Protein AF-A0A3D2TYI6-F1 (afdb_monomer)

Nearest PDB structures (foldseek):
  4ar0-assembly1_A  TM=7.801E-01  e=1.815E-03  Neisseria meningitidis
  7aef-assembly1_q  TM=7.545E-01  e=3.628E-03  Algoriphagus machipongonensis
  4m0n-assembly1_A  TM=7.155E-01  e=1.361E-02  Parabacteroides distasonis ATCC 8503
  4m0h-assembly2_B  TM=7.144E-01  e=1.751E-02  Parabacteroides distasonis ATCC 8503
  7ahi-assembly1_5G  TM=7.242E-01  e=2.399E-02  Salmonella enterica subsp. enterica serovar Typhimurium str. LT2

Foldseek 3Di:
DDDDDDDPPPDPDVFQQALVLLVVLQQAWDQWDWDPDFDFLLVLVVVLCVSSVAAEDEDPVCVVPCLRRGTDTDTDGRHGSNRSNVVSCVVSQWDWDRHRNHIYIGHNPPDDDDPDDD

pLDDT: mean 74.34, std 15.01, range [31.2, 88.69]

Solvent-accessible surface area (backbone atoms only — not comparable to full-atom values): 7029 Å² total; per-residue (Å²): 142,85,80,85,84,81,74,92,67,77,73,81,62,91,60,67,45,43,34,67,52,44,55,51,30,22,58,42,79,33,73,64,49,68,51,98,54,74,38,38,39,55,55,52,52,52,49,36,20,61,74,35,71,39,48,72,43,72,36,75,92,51,69,89,40,67,61,47,66,36,63,47,70,50,82,41,69,70,35,21,33,42,51,51,50,48,57,59,25,59,77,58,52,35,42,76,44,76,39,72,45,32,30,40,36,44,74,50,72,90,81,78,76,91,81,74,92,129

Secondary structure (DSSP, 8-state):
--PPP-------------HHHHHHHHT-EEEEEE-SS-EEHHHHHHHHHHHHT-EEEEPGGGTT-HHHH-EE--EEEEEEHHHHHHHHHHTTTEEEEE-SSEEEEEE--S-S------

Sequence (118 aa):
IEEPGPSSRPEPRPQLRSAREIGDALKLPIKRYVHPKPVQLRQVLREVGQIGGVDLEIDKSLVGDSRLEQTVQLDLKKTTAGGILDAALESTGLTHHVHDGHILIVQTNNGAASRGPR

Structure (mmCIF, N/CA/C/O backbone):
data_AF-A0A3D2TYI6-F1
#
_entry.id   AF-A0A3D2TYI6-F1
#
loop_
_atom_site.group_PDB
_atom_site.id
_atom_site.type_symbol
_atom_site.label_atom_id
_atom_site.label_alt_id
_atom_site.label_comp_id
_atom_site.label_asym_id
_atom_site.label_entity_id
_atom_site.label_seq_id
_atom_site.pdbx_PDB_ins_code
_atom_site.Cartn_x
_atom_site.Cartn_y
_atom_site.Cartn_z
_atom_site.occupancy
_atom_site.B_iso_or_equiv
_atom_site.auth_seq_id
_atom_site.auth_comp_id
_atom_site.auth_asym_id
_atom_site.auth_atom_id
_atom_site.pdbx_PDB_model_num
ATOM 1 N N . ILE A 1 1 ? 52.160 -23.872 -4.488 1.00 53.47 1 ILE A N 1
ATOM 2 C CA . ILE A 1 1 ? 51.431 -22.590 -4.596 1.00 53.47 1 ILE A CA 1
ATOM 3 C C . ILE A 1 1 ? 50.135 -22.956 -5.279 1.00 53.47 1 ILE A C 1
ATOM 5 O O . ILE A 1 1 ? 50.232 -23.336 -6.428 1.00 53.47 1 ILE A O 1
ATOM 9 N N . GLU A 1 2 ? 49.007 -22.986 -4.575 1.00 43.69 2 GLU A N 1
ATOM 10 C CA . GLU A 1 2 ? 47.665 -22.973 -5.179 1.00 43.69 2 GLU A CA 1
ATOM 11 C C . GLU A 1 2 ? 46.653 -22.828 -4.037 1.00 43.69 2 GLU A C 1
ATOM 13 O O . GLU A 1 2 ? 46.413 -23.749 -3.259 1.00 43.69 2 GLU A O 1
ATOM 18 N N . GLU A 1 3 ? 46.163 -21.601 -3.873 1.00 53.66 3 GLU A N 1
ATOM 19 C CA . GLU A 1 3 ? 45.112 -21.243 -2.928 1.00 53.66 3 GLU A CA 1
ATOM 20 C C . GLU A 1 3 ? 43.739 -21.531 -3.564 1.00 53.66 3 GLU A C 1
ATOM 22 O O . GLU A 1 3 ? 43.543 -21.235 -4.746 1.00 53.66 3 GLU A O 1
ATOM 27 N N . PRO A 1 4 ? 42.773 -22.099 -2.820 1.00 55.72 4 PRO A N 1
ATOM 28 C CA . PRO A 1 4 ? 41.431 -22.349 -3.328 1.00 55.72 4 PRO A CA 1
ATOM 29 C C . PRO A 1 4 ? 40.651 -21.030 -3.400 1.00 55.72 4 PRO A C 1
ATOM 31 O O . PRO A 1 4 ? 40.512 -20.319 -2.405 1.00 55.72 4 PRO A O 1
ATOM 34 N N . GLY A 1 5 ? 40.133 -20.693 -4.582 1.00 56.47 5 GLY A N 1
ATOM 35 C CA . GLY A 1 5 ? 39.314 -19.496 -4.771 1.00 56.47 5 GLY A CA 1
ATOM 36 C C . GLY A 1 5 ? 38.054 -19.507 -3.901 1.00 56.47 5 GLY A C 1
ATOM 37 O O . GLY A 1 5 ? 37.483 -20.568 -3.636 1.00 56.47 5 GLY A O 1
ATOM 38 N N . PRO A 1 6 ? 37.570 -18.322 -3.496 1.00 55.41 6 PRO A N 1
ATOM 39 C CA . PRO A 1 6 ? 36.125 -18.190 -3.434 1.00 55.41 6 PRO A CA 1
ATOM 40 C C . PRO A 1 6 ? 35.608 -16.820 -3.888 1.00 55.41 6 PRO A C 1
ATOM 42 O O . PRO A 1 6 ? 36.226 -15.775 -3.718 1.00 55.41 6 PRO A O 1
ATOM 45 N N . SER A 1 7 ? 34.354 -16.863 -4.329 1.00 41.31 7 SER A N 1
ATOM 46 C CA . SER A 1 7 ? 33.403 -15.754 -4.293 1.00 41.31 7 SER A CA 1
ATOM 47 C C . SER A 1 7 ? 33.530 -14.711 -5.400 1.00 41.31 7 SER A C 1
ATOM 49 O O . SER A 1 7 ? 33.818 -13.541 -5.161 1.00 41.31 7 SER A O 1
ATOM 51 N N . SER A 1 8 ? 33.055 -15.085 -6.589 1.00 46.66 8 SER A N 1
ATOM 52 C CA . SER A 1 8 ? 32.130 -14.202 -7.303 1.00 46.66 8 SER A CA 1
ATOM 53 C C . SER A 1 8 ? 30.944 -13.905 -6.377 1.00 46.66 8 SER A C 1
ATOM 55 O O . SER A 1 8 ? 29.928 -14.590 -6.412 1.00 46.66 8 SER A O 1
ATOM 57 N N . ARG A 1 9 ? 31.081 -12.931 -5.478 1.00 48.78 9 ARG A N 1
ATOM 58 C CA . ARG A 1 9 ? 29.930 -12.291 -4.848 1.00 48.78 9 ARG A CA 1
ATOM 59 C C . ARG A 1 9 ? 29.472 -11.271 -5.880 1.00 48.78 9 ARG A C 1
ATOM 61 O O . ARG A 1 9 ? 30.174 -10.275 -6.035 1.00 48.78 9 ARG A O 1
ATOM 68 N N . PRO A 1 10 ? 28.406 -11.527 -6.660 1.00 50.12 10 PRO A N 1
ATOM 69 C CA . PRO A 1 10 ? 27.922 -10.498 -7.557 1.00 50.12 10 PRO A CA 1
ATOM 70 C C . PRO A 1 10 ? 27.588 -9.296 -6.677 1.00 50.12 10 PRO A C 1
ATOM 72 O O . PRO A 1 10 ? 26.800 -9.409 -5.735 1.00 50.12 10 PRO A O 1
ATOM 75 N N . GLU A 1 11 ? 28.257 -8.170 -6.927 1.00 46.41 11 GLU A N 1
ATOM 76 C CA . GLU A 1 11 ? 27.792 -6.879 -6.441 1.00 46.41 11 GLU A CA 1
ATOM 77 C C . GLU A 1 11 ? 26.295 -6.822 -6.748 1.00 46.41 11 GLU A C 1
ATOM 79 O O . GLU A 1 11 ? 25.912 -7.094 -7.895 1.00 46.41 11 GLU A O 1
ATOM 84 N N . PRO A 1 12 ? 25.428 -6.543 -5.759 1.00 48.56 12 PRO A N 1
ATOM 85 C CA . PRO A 1 12 ? 24.045 -6.273 -6.062 1.00 48.56 12 PRO A CA 1
ATOM 86 C C . PRO A 1 12 ? 24.064 -4.985 -6.877 1.00 48.56 12 PRO A C 1
ATOM 88 O O . PRO A 1 12 ? 24.054 -3.879 -6.340 1.00 48.56 12 PRO A O 1
ATOM 91 N N . ARG A 1 13 ? 24.088 -5.130 -8.208 1.00 45.53 13 ARG A N 1
ATOM 92 C CA . ARG A 1 13 ? 23.524 -4.115 -9.090 1.00 45.53 13 ARG A CA 1
ATOM 93 C C . ARG A 1 13 ? 22.169 -3.771 -8.457 1.00 45.53 13 ARG A C 1
ATOM 95 O O . ARG A 1 13 ? 21.538 -4.678 -7.904 1.00 45.53 13 ARG A O 1
ATOM 102 N N . PRO A 1 14 ? 21.694 -2.523 -8.491 1.00 47.38 14 PRO A N 1
ATOM 103 C CA . PRO A 1 14 ? 20.281 -2.263 -8.267 1.00 47.38 14 PRO A CA 1
ATOM 104 C C . PRO A 1 14 ? 19.533 -2.972 -9.405 1.00 47.38 14 PRO A C 1
ATOM 106 O O . PRO A 1 14 ? 19.231 -2.390 -10.442 1.00 47.38 14 PRO A O 1
ATOM 109 N N . GLN 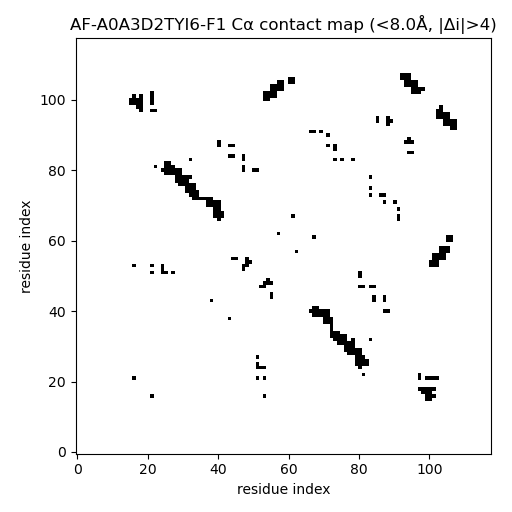A 1 15 ? 19.381 -4.289 -9.275 1.00 52.84 15 GLN A N 1
ATOM 110 C CA . GLN A 1 15 ? 18.637 -5.129 -10.183 1.00 52.84 15 GLN A CA 1
ATOM 111 C C . GLN A 1 15 ? 17.231 -4.585 -10.031 1.00 52.84 15 GLN A C 1
ATOM 113 O O . GLN A 1 15 ? 16.751 -4.474 -8.897 1.00 52.84 15 GLN A O 1
ATOM 118 N N . LEU A 1 16 ? 16.606 -4.174 -11.137 1.00 54.72 16 LEU A N 1
ATOM 119 C CA . LEU A 1 16 ? 15.164 -3.981 -11.124 1.00 54.72 16 LEU A CA 1
ATOM 120 C C . LEU A 1 16 ? 14.598 -5.210 -10.420 1.00 54.72 16 LEU A C 1
ATOM 122 O O . LEU A 1 16 ? 14.891 -6.339 -10.822 1.00 54.72 16 LEU A O 1
ATOM 126 N N . ARG A 1 17 ? 13.932 -4.992 -9.281 1.00 63.75 17 ARG A N 1
ATOM 127 C CA . ARG A 1 17 ? 13.455 -6.111 -8.480 1.00 63.75 17 ARG A CA 1
ATOM 128 C C . ARG A 1 17 ? 12.531 -6.909 -9.371 1.00 63.75 17 ARG A C 1
ATOM 130 O O . ARG A 1 17 ? 11.558 -6.354 -9.887 1.00 63.75 17 ARG A O 1
ATOM 137 N N . SER A 1 18 ? 12.831 -8.189 -9.555 1.00 73.12 18 SER A N 1
ATOM 138 C CA . SER A 1 18 ? 11.972 -8.993 -10.401 1.00 73.12 18 SER A CA 1
ATOM 139 C C . SER A 1 18 ? 10.568 -9.052 -9.814 1.00 73.12 18 SER A C 1
ATOM 141 O O . SER A 1 18 ? 10.407 -8.949 -8.595 1.00 73.12 18 SER A O 1
ATOM 143 N N . ALA A 1 19 ? 9.551 -9.294 -10.641 1.00 75.50 19 ALA A N 1
ATOM 144 C CA . ALA A 1 19 ? 8.165 -9.422 -10.165 1.00 75.50 19 ALA A CA 1
ATOM 145 C C . ALA A 1 19 ? 8.042 -10.390 -8.963 1.00 75.50 19 ALA A C 1
ATOM 147 O O . ALA A 1 19 ? 7.267 -10.184 -8.030 1.00 75.50 19 ALA A O 1
ATOM 148 N N . ARG A 1 20 ? 8.883 -11.433 -8.943 1.00 74.12 20 ARG A N 1
ATOM 149 C CA . ARG A 1 20 ? 8.983 -12.390 -7.837 1.00 74.12 20 ARG A CA 1
ATOM 150 C C . ARG A 1 20 ? 9.540 -11.780 -6.547 1.00 74.12 20 ARG A C 1
ATOM 152 O O . ARG A 1 20 ? 9.011 -12.072 -5.482 1.00 74.12 20 ARG A O 1
ATOM 159 N N . GLU A 1 21 ? 10.569 -10.941 -6.639 1.00 78.44 21 GLU A N 1
ATOM 160 C CA . GLU A 1 21 ? 11.154 -10.234 -5.491 1.00 78.44 21 GLU A CA 1
ATOM 161 C C . GLU A 1 21 ? 10.209 -9.163 -4.946 1.00 78.44 21 GLU A C 1
ATOM 163 O O . GLU A 1 21 ? 10.105 -8.989 -3.736 1.00 78.44 21 GLU A O 1
ATOM 168 N N . ILE A 1 22 ? 9.474 -8.483 -5.829 1.00 80.56 22 ILE A N 1
ATOM 169 C CA . ILE A 1 22 ? 8.407 -7.550 -5.448 1.00 80.56 22 ILE A CA 1
ATOM 170 C C . ILE A 1 22 ? 7.299 -8.305 -4.708 1.00 80.56 22 ILE A C 1
ATOM 172 O O . ILE A 1 22 ? 6.883 -7.891 -3.628 1.00 80.56 22 ILE A O 1
ATOM 176 N N . GLY A 1 23 ? 6.874 -9.457 -5.232 1.00 79.12 23 GLY A N 1
ATOM 177 C CA . GLY A 1 23 ? 5.921 -10.331 -4.551 1.00 79.12 23 GLY A CA 1
ATOM 178 C C . GLY A 1 23 ? 6.411 -10.803 -3.178 1.00 79.12 23 GLY A C 1
ATOM 179 O O . GLY A 1 23 ? 5.614 -10.901 -2.246 1.00 79.12 23 GLY A O 1
ATOM 180 N N . ASP A 1 24 ? 7.711 -11.056 -3.018 1.00 81.94 24 ASP A N 1
ATOM 181 C CA . ASP A 1 24 ? 8.291 -11.432 -1.725 1.00 81.94 24 ASP A CA 1
ATOM 182 C C . ASP A 1 24 ? 8.396 -10.242 -0.757 1.00 81.94 24 ASP A C 1
ATOM 184 O O . ASP A 1 24 ? 8.076 -10.371 0.425 1.00 81.94 24 ASP A O 1
ATOM 188 N N . ALA A 1 25 ? 8.704 -9.046 -1.258 1.00 79.44 25 ALA A N 1
ATOM 189 C CA . ALA A 1 25 ? 8.643 -7.810 -0.480 1.00 79.44 25 ALA A CA 1
ATOM 190 C C . ALA A 1 25 ? 7.220 -7.504 0.021 1.00 79.44 25 ALA A C 1
ATOM 192 O O . ALA A 1 25 ? 7.029 -7.042 1.147 1.00 79.44 25 ALA A O 1
ATOM 193 N N . LEU A 1 26 ? 6.196 -7.829 -0.768 1.00 80.56 26 L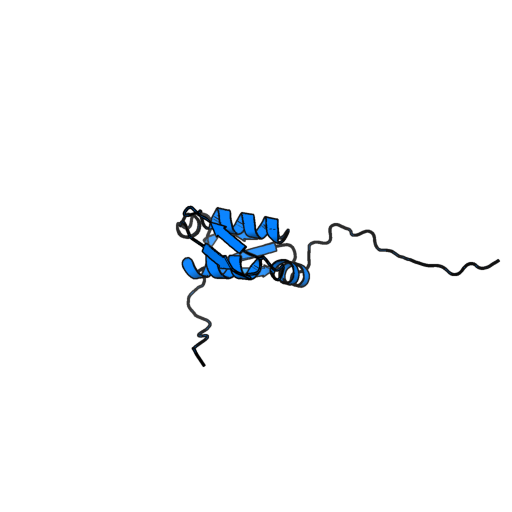EU A N 1
ATOM 194 C CA . LEU A 1 26 ? 4.804 -7.726 -0.335 1.00 80.56 26 LEU A CA 1
ATOM 195 C C . LEU A 1 26 ? 4.446 -8.741 0.765 1.00 80.56 26 LEU A C 1
ATOM 197 O O . LEU A 1 26 ? 3.503 -8.518 1.522 1.00 80.56 26 LEU A O 1
ATOM 201 N N . LYS A 1 27 ? 5.200 -9.830 0.931 1.00 84.25 27 LYS A N 1
ATOM 202 C CA . LYS A 1 27 ? 4.995 -10.787 2.032 1.00 84.25 27 LYS A CA 1
ATOM 203 C C . LYS A 1 27 ? 5.616 -10.341 3.352 1.00 84.25 27 LYS A C 1
ATOM 205 O O . LYS A 1 27 ? 5.463 -11.055 4.344 1.00 84.25 27 LYS A O 1
ATOM 210 N N . LEU A 1 28 ? 6.288 -9.188 3.392 1.00 80.12 28 LEU A N 1
ATOM 211 C CA . LEU A 1 28 ? 6.906 -8.691 4.616 1.00 80.12 28 LEU A CA 1
ATOM 212 C C . LEU A 1 28 ? 5.860 -8.577 5.735 1.00 80.12 28 LEU A C 1
ATOM 214 O O . LEU A 1 28 ? 4.867 -7.862 5.567 1.00 80.12 28 LEU A O 1
ATOM 218 N N . PRO A 1 29 ? 6.055 -9.280 6.865 1.00 83.12 29 PRO A N 1
ATOM 219 C CA . PRO A 1 29 ? 5.078 -9.322 7.937 1.00 83.12 29 PRO A CA 1
ATOM 220 C C . PRO A 1 29 ? 5.079 -8.012 8.722 1.00 83.12 29 PRO A C 1
ATOM 222 O O . PRO A 1 29 ? 6.094 -7.571 9.261 1.00 83.12 29 PRO A O 1
ATOM 225 N N . ILE A 1 30 ? 3.900 -7.422 8.850 1.00 83.50 30 ILE A N 1
ATOM 226 C CA . ILE A 1 30 ? 3.655 -6.174 9.558 1.00 83.50 30 ILE A CA 1
ATOM 227 C C . ILE A 1 30 ? 2.817 -6.493 10.790 1.00 83.50 30 ILE A C 1
ATOM 229 O O . ILE A 1 30 ? 1.665 -6.928 10.717 1.00 83.50 30 ILE A O 1
ATOM 233 N N . LYS A 1 31 ? 3.409 -6.266 11.967 1.00 83.12 31 LYS A N 1
ATOM 234 C CA . LYS A 1 31 ? 2.778 -6.581 13.259 1.00 83.12 31 LYS A CA 1
ATOM 235 C C . LYS A 1 31 ? 1.428 -5.881 13.416 1.00 83.12 31 LYS A C 1
ATOM 237 O O . LYS A 1 31 ? 0.465 -6.493 13.883 1.00 83.12 31 LYS A O 1
ATOM 242 N N . ARG A 1 32 ? 1.358 -4.610 13.021 1.00 82.25 32 ARG A N 1
ATOM 243 C CA . ARG A 1 32 ? 0.144 -3.800 13.056 1.00 82.25 32 ARG A CA 1
ATOM 244 C C . ARG A 1 32 ? 0.271 -2.643 12.077 1.00 82.25 32 ARG A C 1
ATOM 246 O O . ARG A 1 32 ? 1.254 -1.912 12.139 1.00 82.25 32 ARG A O 1
ATOM 253 N N . TYR A 1 33 ? -0.731 -2.484 11.228 1.00 81.81 33 TYR A N 1
ATOM 254 C CA . TYR A 1 33 ? -0.894 -1.336 10.355 1.00 81.81 33 TYR A CA 1
ATOM 255 C C . TYR A 1 33 ? -2.252 -0.721 10.657 1.00 81.81 33 TYR A C 1
ATOM 257 O O . TYR A 1 33 ? -3.289 -1.327 10.398 1.00 81.81 33 TYR A O 1
ATOM 265 N N . VAL A 1 34 ? -2.236 0.440 11.297 1.00 82.75 34 VAL A N 1
ATOM 266 C CA . VAL A 1 34 ? -3.451 1.164 11.646 1.00 82.75 34 VAL A CA 1
ATOM 267 C C . VAL A 1 34 ? -3.246 2.625 11.323 1.00 82.75 34 VAL A C 1
ATOM 269 O O . VAL A 1 34 ? -2.288 3.236 11.798 1.00 82.75 34 VAL A O 1
ATOM 272 N N . HIS A 1 35 ? -4.166 3.176 10.542 1.00 78.88 35 HIS A N 1
ATOM 273 C CA . HIS A 1 35 ? -4.244 4.613 10.345 1.00 78.88 35 HIS A CA 1
ATOM 274 C C . HIS A 1 35 ? -5.354 5.181 11.235 1.00 78.88 35 HIS A C 1
ATOM 276 O O . HIS A 1 35 ? -6.525 4.862 11.031 1.00 78.88 35 HIS A O 1
ATOM 282 N N . PRO A 1 36 ? -5.018 6.002 12.250 1.00 74.62 36 PRO A N 1
ATOM 283 C CA . PRO A 1 36 ? -6.004 6.566 13.174 1.00 74.62 36 PRO A CA 1
ATOM 284 C C . PRO A 1 36 ? -6.894 7.634 12.524 1.00 74.62 36 PRO A C 1
ATOM 286 O O . PRO A 1 36 ? -7.885 8.049 13.119 1.00 74.62 36 PRO A O 1
ATOM 289 N N . LYS A 1 37 ? -6.536 8.107 11.326 1.00 81.81 37 LYS A N 1
ATOM 290 C CA . LYS A 1 37 ? -7.322 9.047 10.529 1.00 81.81 37 LYS A CA 1
ATOM 291 C C . LYS A 1 37 ? -7.547 8.468 9.132 1.00 81.81 37 LYS A C 1
ATOM 293 O O . 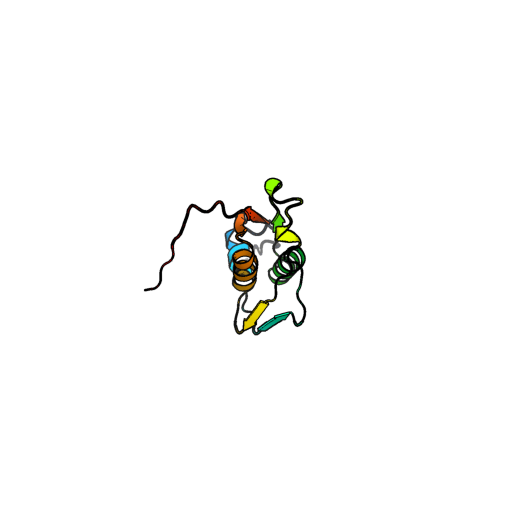LYS A 1 37 ? -6.661 7.769 8.641 1.00 81.81 37 LYS A O 1
ATOM 298 N N . PRO A 1 38 ? -8.681 8.785 8.486 1.00 82.69 38 PRO A N 1
ATOM 299 C CA . PRO A 1 38 ? -8.910 8.431 7.091 1.00 82.69 38 PRO A CA 1
ATOM 300 C C . PRO A 1 38 ? -7.781 9.006 6.225 1.00 82.69 38 PRO A C 1
ATOM 302 O O . PRO A 1 38 ? -7.541 10.215 6.229 1.00 82.69 38 PRO A O 1
ATOM 305 N N . VAL A 1 39 ? -7.066 8.128 5.523 1.00 85.06 39 VAL A N 1
ATOM 306 C CA . VAL A 1 39 ? -5.904 8.466 4.692 1.00 85.06 39 VAL A CA 1
ATOM 307 C C . VAL A 1 39 ? -6.252 8.226 3.231 1.00 85.06 39 VAL A C 1
ATOM 309 O O . VAL A 1 39 ? -6.988 7.298 2.912 1.00 85.06 39 VAL A O 1
ATOM 312 N N . GLN A 1 40 ? -5.760 9.074 2.333 1.00 87.31 40 GLN A N 1
AT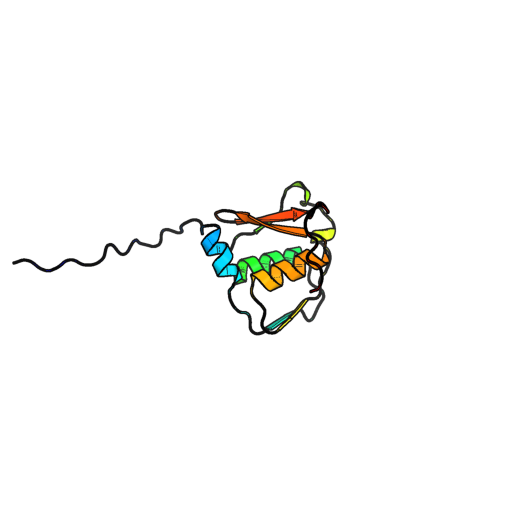OM 313 C CA . GLN A 1 40 ? -6.025 8.912 0.904 1.00 87.31 40 GLN A CA 1
ATOM 314 C C . GLN A 1 40 ? -5.434 7.597 0.401 1.00 87.31 40 GLN A C 1
ATOM 316 O O . GLN A 1 40 ? -4.288 7.273 0.729 1.00 87.31 40 GLN A O 1
ATOM 321 N N . LEU A 1 41 ? -6.168 6.877 -0.445 1.00 85.00 41 LEU A N 1
ATOM 322 C CA . LEU A 1 41 ? -5.693 5.623 -1.021 1.00 85.00 41 LEU A CA 1
ATOM 323 C C . LEU A 1 41 ? -4.331 5.806 -1.695 1.00 85.00 41 LEU A C 1
ATOM 325 O O . LEU A 1 41 ? -3.407 5.042 -1.434 1.00 85.00 41 LEU A O 1
ATOM 329 N N . ARG A 1 42 ? -4.158 6.871 -2.485 1.00 85.50 42 ARG A N 1
ATOM 330 C CA . ARG A 1 42 ? -2.869 7.201 -3.112 1.00 85.50 42 ARG A CA 1
ATOM 331 C C . ARG A 1 42 ? -1.713 7.289 -2.109 1.00 85.50 42 ARG A C 1
ATOM 333 O O . ARG A 1 42 ? -0.585 6.913 -2.433 1.00 85.50 42 ARG A O 1
ATOM 340 N N . GLN A 1 43 ? -1.974 7.802 -0.911 1.00 87.12 43 GLN A N 1
ATOM 341 C CA . GLN A 1 43 ? -0.970 7.886 0.143 1.00 87.12 43 GLN A CA 1
ATOM 342 C C . GLN A 1 43 ? -0.664 6.503 0.727 1.00 87.12 43 GLN A C 1
ATOM 344 O O . GLN A 1 43 ? 0.513 6.172 0.850 1.00 87.12 43 GLN A O 1
ATOM 349 N N . VAL A 1 44 ? -1.681 5.671 0.975 1.00 86.19 44 VAL A N 1
ATOM 350 C CA . VAL A 1 44 ? -1.487 4.277 1.414 1.00 86.19 44 VAL A CA 1
ATOM 351 C C . VAL A 1 44 ? -0.663 3.489 0.402 1.00 86.19 44 VAL A C 1
ATOM 353 O O . VAL A 1 44 ? 0.291 2.823 0.789 1.00 86.19 44 VAL A O 1
ATOM 356 N N . LEU A 1 45 ? -0.983 3.600 -0.892 1.00 84.75 45 LEU A N 1
ATOM 357 C CA . LEU A 1 45 ? -0.234 2.935 -1.962 1.00 84.75 45 LEU A CA 1
ATOM 358 C C . LEU A 1 45 ? 1.248 3.295 -1.873 1.00 84.75 45 LEU A C 1
ATOM 360 O O . LEU A 1 45 ? 2.094 2.413 -1.765 1.00 84.75 45 LEU A O 1
ATOM 364 N N . ARG A 1 46 ? 1.563 4.592 -1.804 1.00 85.56 46 ARG A N 1
ATOM 365 C CA . ARG A 1 46 ? 2.942 5.064 -1.636 1.00 85.56 46 ARG A CA 1
ATOM 366 C C . ARG A 1 46 ? 3.613 4.529 -0.372 1.00 85.56 46 ARG A C 1
ATOM 368 O O . ARG A 1 46 ? 4.783 4.166 -0.432 1.00 85.56 46 ARG A O 1
ATOM 375 N N . GLU A 1 47 ? 2.914 4.505 0.761 1.00 85.75 47 GLU A N 1
ATOM 376 C CA . GLU A 1 47 ? 3.456 3.967 2.014 1.00 85.75 47 GLU A CA 1
ATOM 377 C C . GLU A 1 47 ? 3.774 2.479 1.886 1.00 85.75 47 GLU A C 1
ATOM 379 O O . GLU A 1 47 ? 4.862 2.054 2.265 1.00 85.75 47 GLU A O 1
ATOM 384 N N . VAL A 1 48 ? 2.873 1.691 1.300 1.00 83.25 48 VAL A N 1
ATOM 385 C CA . VAL A 1 48 ? 3.116 0.268 1.042 1.00 83.25 48 VAL A CA 1
ATOM 386 C C . VAL A 1 48 ? 4.306 0.078 0.103 1.00 83.25 48 VAL A C 1
ATOM 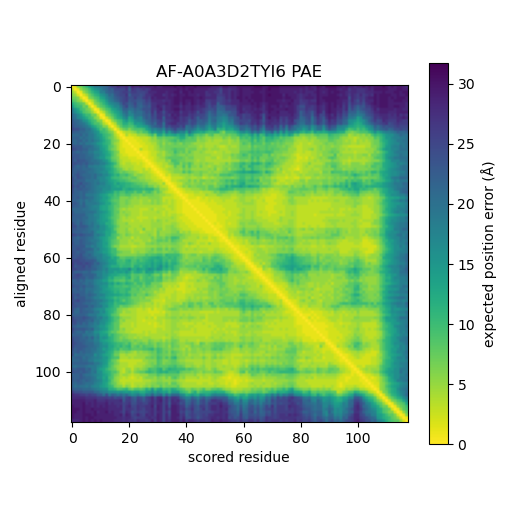388 O O . VAL A 1 48 ? 5.142 -0.791 0.350 1.00 83.25 48 VAL A O 1
ATOM 391 N N . GLY A 1 49 ? 4.434 0.935 -0.910 1.00 83.00 49 GLY A N 1
ATOM 392 C CA . GLY A 1 49 ? 5.606 1.000 -1.780 1.00 83.00 49 GLY A CA 1
ATOM 393 C C . GLY A 1 49 ? 6.895 1.206 -1.012 1.00 83.00 49 GLY A C 1
ATOM 394 O O . GLY A 1 49 ? 7.864 0.485 -1.209 1.00 83.00 49 GLY A O 1
ATOM 395 N N . GLN A 1 50 ? 6.896 2.134 -0.059 1.00 83.50 50 GLN A N 1
ATOM 396 C CA . GLN A 1 50 ? 8.057 2.387 0.790 1.00 83.50 50 GLN A CA 1
ATOM 397 C C . GLN A 1 50 ? 8.343 1.232 1.756 1.00 83.50 50 GLN A C 1
ATOM 399 O O . GLN A 1 50 ? 9.503 0.868 1.929 1.00 83.50 50 GLN A O 1
ATOM 404 N N . ILE A 1 51 ? 7.309 0.623 2.347 1.00 80.69 51 ILE A N 1
ATOM 405 C CA . ILE A 1 51 ? 7.452 -0.508 3.276 1.00 80.69 51 ILE A CA 1
ATOM 406 C C . ILE A 1 51 ? 8.000 -1.745 2.550 1.00 80.69 51 ILE A C 1
ATOM 408 O O . ILE A 1 51 ? 8.894 -2.414 3.066 1.00 80.69 51 ILE A O 1
ATOM 412 N N . GLY A 1 52 ? 7.489 -2.039 1.352 1.00 74.44 52 GLY A N 1
ATOM 413 C CA . GLY A 1 52 ? 8.007 -3.102 0.488 1.00 74.44 52 GLY A CA 1
ATOM 414 C C . GLY A 1 52 ? 9.316 -2.725 -0.218 1.00 74.44 52 GLY A C 1
ATOM 415 O O . GLY A 1 52 ? 10.052 -3.590 -0.685 1.00 74.44 52 GLY A O 1
ATOM 416 N N . GLY A 1 53 ? 9.634 -1.434 -0.312 1.00 78.81 53 GLY A N 1
ATOM 417 C CA . GLY A 1 53 ? 10.680 -0.923 -1.196 1.00 78.81 53 GLY A CA 1
ATOM 418 C C . GLY A 1 53 ? 10.422 -1.287 -2.663 1.00 78.81 53 GLY A C 1
ATOM 419 O O . GLY A 1 53 ? 11.346 -1.728 -3.353 1.00 78.81 53 GLY A O 1
ATOM 420 N N . VAL A 1 54 ? 9.166 -1.164 -3.088 1.00 82.31 54 VAL A N 1
ATOM 421 C CA . VAL A 1 54 ? 8.643 -1.484 -4.419 1.00 82.31 54 VAL A CA 1
ATOM 422 C C . VAL A 1 54 ? 8.066 -0.217 -5.042 1.00 82.31 54 VAL A C 1
ATOM 424 O O . VAL A 1 54 ? 7.441 0.590 -4.351 1.00 82.31 54 VAL A O 1
ATOM 427 N N . ASP A 1 55 ? 8.286 -0.034 -6.338 1.00 83.38 55 ASP A N 1
ATOM 428 C CA . ASP A 1 55 ? 7.707 1.092 -7.063 1.00 83.38 55 ASP A CA 1
ATOM 429 C C . ASP A 1 55 ? 6.248 0.773 -7.407 1.00 83.38 55 ASP A C 1
ATOM 431 O O . ASP A 1 55 ? 5.947 -0.357 -7.797 1.00 83.38 55 ASP A O 1
ATOM 435 N N . LEU A 1 56 ? 5.329 1.723 -7.223 1.00 84.56 56 LEU A N 1
ATOM 436 C CA . LEU A 1 56 ? 3.939 1.558 -7.649 1.00 84.56 56 LEU A CA 1
ATOM 437 C C . LEU A 1 56 ? 3.624 2.567 -8.734 1.00 84.56 56 LEU A C 1
ATOM 439 O O . LEU A 1 56 ? 3.674 3.778 -8.512 1.00 84.56 56 LEU A O 1
ATOM 443 N N . GLU A 1 57 ? 3.214 2.040 -9.873 1.00 87.25 57 GLU A N 1
ATOM 444 C CA . GLU A 1 57 ? 2.745 2.809 -11.002 1.00 87.25 57 GLU A CA 1
ATOM 445 C C . GLU A 1 57 ? 1.218 2.777 -11.028 1.00 87.25 57 GLU A C 1
ATOM 447 O O . GLU A 1 57 ? 0.589 1.740 -10.832 1.00 87.25 57 GLU A O 1
ATOM 452 N N . ILE A 1 58 ? 0.601 3.932 -11.244 1.00 86.25 58 ILE A N 1
ATOM 453 C CA . ILE A 1 58 ? -0.847 4.042 -11.399 1.00 86.25 58 ILE A CA 1
ATOM 454 C C . ILE A 1 58 ? -1.126 4.079 -12.893 1.00 86.25 58 ILE A C 1
ATOM 456 O O . ILE A 1 58 ? -0.570 4.928 -13.594 1.00 86.25 58 ILE A O 1
ATOM 460 N N . ASP A 1 59 ? -1.987 3.181 -13.369 1.00 85.00 59 ASP A N 1
ATOM 461 C CA . ASP A 1 59 ? -2.360 3.154 -14.776 1.00 85.00 59 ASP A CA 1
ATOM 462 C C . ASP A 1 59 ? -2.930 4.505 -15.229 1.00 85.00 59 ASP A C 1
ATOM 464 O O . ASP A 1 59 ? -3.642 5.190 -14.492 1.00 85.00 59 ASP A O 1
ATOM 468 N N . LYS A 1 60 ? -2.641 4.895 -16.471 1.00 82.19 60 LYS A N 1
ATOM 469 C CA . LYS A 1 60 ? -3.073 6.191 -17.017 1.00 82.19 60 LYS A CA 1
ATOM 470 C C . LYS A 1 60 ? -4.593 6.352 -17.028 1.00 82.19 60 LYS A C 1
ATOM 472 O O . LYS A 1 60 ? -5.062 7.479 -16.906 1.00 82.19 60 LYS A O 1
ATOM 477 N N . SER A 1 61 ? -5.353 5.260 -17.121 1.00 77.94 61 SER A N 1
ATOM 478 C CA . SER A 1 61 ? -6.817 5.273 -17.023 1.00 77.94 61 SER A CA 1
ATOM 479 C C . SER A 1 61 ? -7.321 5.636 -15.624 1.00 77.94 61 SER A C 1
ATOM 481 O O . SER A 1 61 ? -8.481 6.011 -15.477 1.00 77.94 61 SER A O 1
ATOM 483 N N . LEU A 1 62 ? -6.470 5.512 -14.604 1.00 77.88 62 LEU A N 1
ATOM 484 C CA . LEU A 1 62 ? -6.748 5.883 -13.219 1.00 77.88 62 LEU A CA 1
ATOM 485 C C . LEU A 1 62 ? -6.199 7.257 -12.838 1.00 77.88 62 LEU A C 1
ATOM 487 O O . LEU A 1 62 ? -6.529 7.779 -11.774 1.00 77.88 62 LEU A O 1
ATOM 491 N N . VAL A 1 63 ? -5.346 7.858 -13.667 1.00 74.50 63 VAL A N 1
ATOM 492 C CA . VAL A 1 63 ? -4.771 9.175 -13.388 1.00 74.50 63 VAL A CA 1
ATOM 493 C C . VAL A 1 63 ? -5.887 10.224 -13.438 1.00 74.50 63 VAL A C 1
ATOM 495 O O . VAL A 1 63 ? -6.368 10.584 -14.507 1.00 74.50 63 VAL A O 1
ATOM 498 N N . GLY A 1 64 ? -6.294 10.712 -12.262 1.00 72.38 64 GLY A N 1
ATOM 499 C CA . GLY A 1 64 ? -7.430 11.631 -12.094 1.00 72.38 64 GLY A CA 1
ATOM 500 C C . GLY A 1 64 ? -8.736 10.956 -11.663 1.00 72.38 64 GLY A C 1
ATOM 501 O O . GLY A 1 64 ? -9.769 11.617 -11.604 1.00 72.38 64 GLY A O 1
ATOM 502 N N . ASP A 1 65 ? -8.706 9.658 -11.354 1.00 77.94 65 ASP A N 1
ATOM 503 C CA . ASP A 1 65 ? -9.861 8.932 -10.836 1.00 77.94 65 ASP A CA 1
ATOM 504 C C . ASP A 1 65 ? -10.109 9.279 -9.360 1.00 77.94 65 ASP A C 1
ATOM 506 O O . ASP A 1 65 ? -9.209 9.186 -8.516 1.00 77.94 65 ASP A O 1
ATOM 510 N N . SER A 1 66 ? -11.353 9.638 -9.031 1.00 79.12 66 SER A N 1
ATOM 511 C CA . SER A 1 66 ? -11.748 10.004 -7.667 1.00 79.12 66 SER A CA 1
ATOM 512 C C . SER A 1 66 ? -11.530 8.875 -6.656 1.00 79.12 66 SER A C 1
ATOM 514 O O . SER A 1 66 ? -11.396 9.157 -5.468 1.00 79.12 66 SER A O 1
ATOM 516 N N . ARG A 1 67 ? -11.439 7.607 -7.090 1.00 79.50 67 ARG A N 1
ATOM 517 C CA . ARG A 1 67 ? -11.130 6.453 -6.223 1.00 79.50 67 ARG A CA 1
ATOM 518 C C . ARG A 1 67 ? -9.755 6.553 -5.570 1.00 79.50 67 ARG A C 1
ATOM 520 O O . ARG A 1 67 ? -9.587 6.126 -4.434 1.00 79.50 67 ARG A O 1
ATOM 527 N N . LEU A 1 68 ? -8.770 7.142 -6.249 1.00 78.50 68 LEU A N 1
ATOM 528 C CA . LEU A 1 68 ? -7.431 7.343 -5.676 1.00 78.50 68 LEU A CA 1
ATOM 529 C C . LEU A 1 68 ? -7.410 8.439 -4.606 1.00 78.50 68 LEU A C 1
ATOM 531 O O . LEU A 1 68 ? -6.551 8.425 -3.719 1.00 78.50 68 LEU A O 1
ATOM 535 N N . GLU A 1 69 ? -8.344 9.383 -4.712 1.00 83.38 69 GLU A N 1
ATOM 536 C CA . GLU A 1 69 ? -8.559 10.471 -3.757 1.00 83.38 69 GLU A CA 1
ATOM 537 C C . GLU A 1 69 ? -9.478 10.055 -2.602 1.00 83.38 69 GLU A C 1
ATOM 539 O O . GLU A 1 69 ? -9.549 10.757 -1.590 1.00 83.38 69 GLU A O 1
ATOM 544 N N . GLN A 1 70 ? -10.146 8.898 -2.712 1.00 83.38 70 GLN A N 1
ATOM 545 C CA . GLN A 1 70 ? -10.939 8.353 -1.620 1.00 83.38 70 GLN A CA 1
ATOM 546 C C . GLN A 1 70 ? -10.058 8.101 -0.410 1.00 83.38 70 GLN A C 1
ATOM 548 O O . GLN A 1 70 ? -8.929 7.610 -0.498 1.00 83.38 70 GLN A O 1
ATOM 553 N N . THR A 1 71 ? -10.607 8.441 0.747 1.00 84.75 71 THR A N 1
ATOM 554 C CA . THR A 1 71 ? -9.972 8.129 2.006 1.00 84.75 71 THR A CA 1
ATOM 555 C C . THR A 1 71 ? -10.419 6.758 2.483 1.00 84.75 71 THR A C 1
ATOM 557 O O . THR A 1 71 ? -11.607 6.443 2.521 1.00 84.75 71 THR A O 1
ATOM 560 N N . VAL A 1 72 ? -9.446 5.935 2.848 1.00 81.50 72 VAL A N 1
ATOM 561 C CA . VAL A 1 72 ? -9.658 4.602 3.398 1.00 81.50 72 VAL A CA 1
ATOM 562 C C . VAL A 1 72 ? -9.138 4.574 4.826 1.00 81.50 72 VAL A C 1
ATOM 564 O O . VAL A 1 72 ? -8.138 5.212 5.168 1.00 81.50 72 VAL A O 1
ATOM 567 N N . GLN A 1 73 ? -9.844 3.848 5.685 1.00 83.38 73 GLN A N 1
ATOM 568 C CA . GLN A 1 73 ? -9.410 3.594 7.049 1.00 83.38 73 GLN A CA 1
ATOM 569 C C . GLN A 1 73 ? -9.090 2.109 7.174 1.00 83.38 73 GLN A C 1
ATOM 571 O O . GLN A 1 73 ? -9.978 1.263 7.116 1.00 83.38 73 GLN A O 1
ATOM 576 N N . LEU A 1 74 ? -7.805 1.804 7.336 1.00 82.12 74 LEU A N 1
ATOM 577 C CA . LEU A 1 74 ? -7.300 0.441 7.456 1.00 82.12 74 LEU A CA 1
ATOM 578 C C . LEU A 1 74 ? -6.892 0.194 8.914 1.00 82.12 74 LEU A C 1
ATOM 580 O O . LEU A 1 74 ? -6.040 0.908 9.446 1.00 82.12 74 LEU A O 1
ATOM 584 N N . ASP A 1 75 ? -7.493 -0.812 9.554 1.00 84.88 75 ASP A N 1
ATOM 585 C CA . ASP A 1 75 ? -7.023 -1.405 10.816 1.00 84.88 75 ASP A CA 1
ATOM 586 C C . ASP A 1 75 ? -6.716 -2.879 10.558 1.00 84.88 75 ASP A C 1
ATOM 588 O O . ASP A 1 75 ? -7.597 -3.736 10.565 1.00 84.88 75 ASP A O 1
ATOM 592 N N . LEU A 1 76 ? -5.448 -3.170 10.285 1.00 84.06 76 LEU A N 1
ATOM 593 C CA . LEU A 1 76 ? -4.973 -4.510 9.977 1.00 84.06 76 LEU A CA 1
ATOM 594 C C . LEU A 1 76 ? -3.946 -4.940 11.027 1.00 84.06 76 LEU A C 1
ATOM 596 O O . LEU A 1 76 ? -2.941 -4.271 11.289 1.00 84.06 76 LEU A O 1
ATOM 600 N N . LYS A 1 77 ? -4.185 -6.094 11.650 1.00 86.31 77 LYS A N 1
ATOM 601 C CA . LYS A 1 77 ? -3.295 -6.698 12.654 1.00 86.31 77 LYS A CA 1
ATOM 602 C C . LYS A 1 77 ? -2.681 -7.961 12.068 1.00 86.31 77 LYS A C 1
ATOM 604 O O . LYS A 1 77 ? -3.401 -8.739 11.456 1.00 86.31 77 LYS A O 1
ATOM 609 N N . LYS A 1 78 ? -1.379 -8.185 12.291 1.00 86.06 78 LYS A N 1
ATOM 610 C CA . LYS A 1 78 ? -0.631 -9.321 11.709 1.00 86.06 78 LYS A CA 1
ATOM 611 C C . LYS A 1 78 ? -0.841 -9.435 10.190 1.00 86.06 78 LYS A C 1
ATOM 613 O O . LYS A 1 78 ? -1.175 -10.499 9.681 1.00 86.06 78 LYS A O 1
ATOM 618 N N . THR A 1 79 ? -0.684 -8.316 9.496 1.00 85.88 79 THR A N 1
ATOM 619 C CA . THR A 1 79 ? -0.859 -8.237 8.042 1.00 85.88 79 THR A CA 1
ATOM 620 C C . THR A 1 79 ? 0.490 -8.309 7.333 1.00 85.88 79 THR A C 1
ATOM 622 O O . THR A 1 79 ? 1.526 -8.486 7.975 1.00 85.88 79 THR A O 1
ATOM 625 N N . THR A 1 80 ? 0.497 -8.169 6.017 1.00 86.69 80 THR A N 1
ATOM 626 C CA . THR A 1 80 ? 1.705 -8.008 5.206 1.00 86.69 80 THR A CA 1
ATOM 627 C C . THR A 1 80 ? 1.607 -6.741 4.365 1.00 86.69 80 THR A C 1
ATOM 629 O O . THR A 1 80 ? 0.525 -6.170 4.239 1.00 86.69 80 THR A O 1
ATOM 632 N N . ALA A 1 81 ? 2.716 -6.281 3.780 1.00 84.62 81 ALA A N 1
ATOM 633 C CA . ALA A 1 81 ? 2.692 -5.129 2.873 1.00 84.62 81 ALA A CA 1
ATOM 634 C C . ALA A 1 81 ? 1.681 -5.332 1.722 1.00 84.62 81 ALA A C 1
ATOM 636 O O . ALA A 1 81 ? 0.864 -4.459 1.446 1.00 84.62 81 ALA A O 1
ATOM 637 N N . GLY A 1 82 ? 1.647 -6.531 1.140 1.00 83.81 82 GLY A N 1
ATOM 638 C CA . GLY A 1 82 ? 0.661 -6.947 0.145 1.00 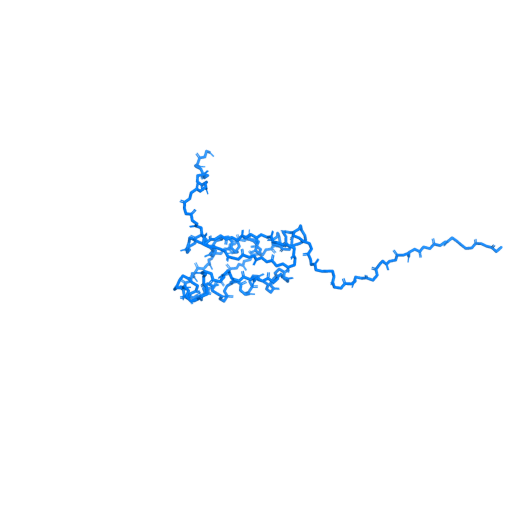83.81 82 GLY A CA 1
ATOM 639 C C . GLY A 1 82 ? -0.753 -7.054 0.699 1.00 83.81 82 GLY A C 1
ATOM 640 O O . GLY A 1 82 ? -1.684 -6.670 0.013 1.00 83.81 82 GLY A O 1
ATOM 641 N N . GLY A 1 83 ? -0.928 -7.501 1.944 1.00 84.81 83 GLY A N 1
ATOM 642 C CA . GLY A 1 83 ? -2.246 -7.529 2.586 1.00 84.81 83 GLY A CA 1
ATOM 643 C C . GLY A 1 83 ? -2.819 -6.132 2.841 1.00 84.81 83 GLY A C 1
ATOM 644 O O . GLY A 1 83 ? -4.026 -5.939 2.753 1.00 84.81 83 GLY A O 1
ATOM 645 N N . ILE A 1 84 ? -1.967 -5.140 3.123 1.00 85.00 84 ILE A N 1
ATOM 646 C CA . ILE A 1 84 ? -2.389 -3.733 3.208 1.00 85.00 84 ILE A CA 1
ATOM 647 C C . ILE A 1 84 ? -2.765 -3.217 1.824 1.00 85.00 84 ILE A C 1
ATOM 649 O O . ILE A 1 84 ? -3.804 -2.578 1.692 1.00 85.00 84 ILE A O 1
ATOM 653 N N . LEU A 1 85 ? -1.932 -3.493 0.814 1.00 84.88 85 LEU A N 1
ATOM 654 C CA . LEU A 1 85 ? -2.203 -3.112 -0.571 1.00 84.88 85 LEU A CA 1
ATOM 655 C C . LEU A 1 85 ? -3.554 -3.654 -1.034 1.00 84.88 85 LEU A C 1
ATOM 657 O O . LEU A 1 85 ? -4.388 -2.898 -1.515 1.00 84.88 85 LEU A O 1
ATOM 661 N N . ASP A 1 86 ? -3.766 -4.952 -0.840 1.00 84.00 86 ASP A N 1
ATOM 662 C CA . ASP A 1 86 ? -4.979 -5.669 -1.211 1.00 84.00 86 ASP A CA 1
ATOM 663 C C . ASP A 1 86 ? -6.204 -5.069 -0.513 1.00 84.00 86 ASP A C 1
ATOM 665 O O . ASP A 1 86 ? -7.105 -4.583 -1.186 1.00 84.00 86 ASP A O 1
ATOM 669 N N . ALA A 1 87 ? -6.175 -4.932 0.817 1.00 84.31 87 ALA A N 1
ATOM 670 C CA . ALA A 1 87 ? -7.280 -4.344 1.577 1.00 84.31 87 ALA A CA 1
ATOM 671 C C . ALA A 1 87 ? -7.584 -2.882 1.188 1.00 84.31 87 ALA A C 1
ATOM 673 O O . ALA A 1 87 ? -8.742 -2.458 1.177 1.00 84.31 87 ALA A O 1
ATOM 674 N N . ALA A 1 88 ? -6.553 -2.093 0.866 1.00 83.38 88 ALA A N 1
ATOM 675 C CA . ALA A 1 88 ? -6.721 -0.715 0.412 1.00 83.38 88 ALA A CA 1
ATOM 676 C C . ALA A 1 88 ? -7.406 -0.653 -0.966 1.00 83.38 88 ALA A C 1
ATOM 678 O O . ALA A 1 88 ? -8.278 0.188 -1.201 1.00 83.38 88 ALA A O 1
ATOM 679 N N . LEU A 1 89 ? -7.024 -1.559 -1.867 1.00 83.75 89 LEU A N 1
ATOM 680 C CA . LEU A 1 89 ? -7.568 -1.659 -3.219 1.00 83.75 89 LEU A CA 1
ATOM 681 C C . LEU A 1 89 ? -8.978 -2.271 -3.234 1.00 83.75 89 LEU A C 1
ATOM 683 O O . LEU A 1 89 ? -9.831 -1.790 -3.983 1.00 83.75 89 LEU A O 1
ATOM 687 N N . GLU A 1 90 ? -9.269 -3.244 -2.364 1.00 82.12 90 GLU A N 1
ATOM 688 C CA . GLU A 1 90 ? -10.602 -3.848 -2.215 1.00 82.12 90 GLU A CA 1
ATOM 689 C C . GLU A 1 90 ? -11.661 -2.796 -1.880 1.00 82.12 90 GLU A C 1
ATOM 691 O O . GLU A 1 90 ? -12.734 -2.775 -2.484 1.00 82.12 90 GLU A O 1
ATOM 696 N N . SER A 1 91 ? -11.337 -1.854 -0.988 1.00 73.62 91 SER A N 1
ATOM 697 C CA . SER A 1 91 ? -12.260 -0.783 -0.594 1.00 73.62 91 SER A CA 1
ATOM 698 C C . SER A 1 91 ? -12.653 0.154 -1.746 1.00 73.62 91 SER A C 1
ATOM 700 O O . SER A 1 91 ? -13.635 0.884 -1.617 1.00 73.62 91 SER A O 1
ATOM 702 N N . THR A 1 92 ? -11.895 0.172 -2.844 1.00 74.81 92 THR A N 1
ATOM 703 C CA . THR A 1 92 ? -12.101 1.085 -3.983 1.00 74.81 92 THR A CA 1
ATOM 704 C C . THR A 1 92 ? -12.408 0.363 -5.295 1.00 74.81 92 THR A C 1
ATOM 706 O O . THR A 1 92 ? -12.623 1.006 -6.327 1.00 74.81 92 THR A O 1
ATOM 709 N N . GLY A 1 93 ? -12.464 -0.974 -5.280 1.00 78.75 93 GLY A N 1
ATOM 710 C CA . GLY A 1 93 ? -12.625 -1.774 -6.494 1.00 78.75 93 GLY A CA 1
ATOM 711 C C . GLY A 1 93 ? -11.462 -1.575 -7.468 1.00 78.75 93 GLY A C 1
ATOM 712 O O . GLY A 1 93 ? -11.662 -1.440 -8.678 1.00 78.75 93 GLY A O 1
ATOM 713 N N . LEU A 1 94 ? -10.244 -1.486 -6.947 1.00 83.88 94 LEU A N 1
ATOM 714 C CA . LEU A 1 94 ? -9.021 -1.470 -7.739 1.00 83.88 94 LEU A CA 1
ATOM 715 C C . LEU A 1 94 ? -8.294 -2.804 -7.571 1.00 83.88 94 LEU A C 1
ATOM 717 O O . LEU A 1 94 ? -8.603 -3.597 -6.684 1.00 83.88 94 LEU A O 1
ATOM 721 N N . THR A 1 95 ? -7.338 -3.075 -8.447 1.00 84.56 95 THR A N 1
ATOM 722 C CA . THR A 1 95 ? -6.467 -4.242 -8.327 1.00 84.56 95 THR A CA 1
ATOM 723 C C . THR A 1 95 ? -5.039 -3.864 -8.691 1.00 84.56 95 THR A C 1
ATOM 725 O O . THR A 1 95 ? -4.779 -2.779 -9.216 1.00 84.56 95 THR A O 1
ATOM 728 N N . HIS A 1 96 ? -4.096 -4.734 -8.354 1.00 84.62 96 HIS A N 1
ATOM 729 C CA . HIS A 1 96 ? -2.687 -4.526 -8.631 1.00 84.62 96 HIS A CA 1
ATOM 730 C C . HIS A 1 96 ? -2.124 -5.695 -9.430 1.00 84.62 96 HIS A C 1
ATOM 732 O O . HIS A 1 96 ? -2.407 -6.860 -9.155 1.00 84.62 96 HIS A O 1
ATOM 738 N N . HIS A 1 97 ? -1.278 -5.373 -10.398 1.00 85.06 97 HIS A N 1
ATOM 739 C CA . HIS A 1 97 ? -0.496 -6.329 -11.159 1.00 85.06 97 HIS A CA 1
ATOM 740 C C . HIS A 1 97 ? 0.972 -6.115 -10.845 1.00 85.06 97 HIS A C 1
ATOM 742 O O . HIS A 1 97 ? 1.514 -5.023 -10.993 1.00 85.06 97 HIS A O 1
ATOM 748 N N . VAL A 1 98 ? 1.625 -7.175 -10.387 1.00 84.00 98 VAL A N 1
ATOM 749 C CA . VAL A 1 98 ? 3.057 -7.135 -10.119 1.00 84.00 98 VAL A CA 1
ATOM 750 C C . VAL A 1 98 ? 3.797 -7.343 -11.435 1.00 84.00 98 VAL A C 1
ATOM 752 O O . VAL A 1 98 ? 3.713 -8.416 -12.035 1.00 84.00 98 VAL A O 1
ATOM 755 N N . HIS A 1 99 ? 4.515 -6.315 -11.871 1.00 82.88 99 HIS A N 1
ATOM 756 C CA . HIS A 1 99 ? 5.405 -6.352 -13.022 1.00 82.88 99 HIS A CA 1
ATOM 757 C C . HIS A 1 99 ? 6.862 -6.381 -12.561 1.00 82.88 99 HIS A C 1
ATOM 759 O O . HIS A 1 99 ? 7.172 -6.308 -11.374 1.00 82.88 99 HIS A O 1
ATOM 765 N N . ASP A 1 100 ? 7.777 -6.544 -13.511 1.00 78.81 100 ASP A N 1
ATOM 766 C CA . ASP A 1 100 ? 9.201 -6.447 -13.225 1.00 78.81 100 ASP A CA 1
ATOM 767 C C . ASP A 1 100 ? 9.567 -4.979 -12.949 1.00 78.81 100 ASP A C 1
ATOM 769 O O . ASP A 1 100 ? 9.290 -4.091 -13.760 1.00 78.81 100 ASP A O 1
ATOM 773 N N . GLY A 1 101 ? 10.125 -4.704 -11.770 1.00 79.06 101 GLY A N 1
ATOM 774 C CA . GLY A 1 101 ? 10.508 -3.363 -11.325 1.00 79.06 101 GLY A CA 1
ATOM 775 C C . GLY A 1 101 ? 9.401 -2.498 -10.708 1.00 79.06 101 GLY A C 1
ATOM 776 O O . GLY A 1 101 ? 9.739 -1.587 -9.957 1.00 79.06 101 GLY A O 1
ATOM 777 N N . HIS A 1 102 ? 8.117 -2.775 -10.954 1.00 84.56 102 HIS A N 1
ATOM 778 C CA . HIS A 1 102 ? 7.006 -1.961 -10.441 1.00 84.56 102 HIS A CA 1
ATOM 779 C C . HIS A 1 102 ? 5.706 -2.757 -10.258 1.00 84.56 102 HIS A C 1
ATOM 781 O O . HIS A 1 102 ? 5.519 -3.843 -10.806 1.00 84.56 102 HIS A O 1
ATOM 787 N N . ILE A 1 103 ? 4.782 -2.200 -9.485 1.00 86.00 103 ILE A N 1
ATOM 788 C CA . ILE A 1 103 ? 3.421 -2.698 -9.304 1.00 86.00 103 ILE A CA 1
ATOM 789 C C . ILE A 1 103 ? 2.477 -1.755 -10.041 1.00 86.00 103 ILE A C 1
ATOM 791 O O . ILE A 1 103 ? 2.343 -0.602 -9.646 1.00 86.00 103 ILE A O 1
ATOM 795 N N . LEU A 1 104 ? 1.806 -2.245 -11.079 1.00 88.69 104 LEU A N 1
ATOM 796 C CA . LEU A 1 104 ? 0.817 -1.479 -11.825 1.00 88.69 104 LEU A CA 1
ATOM 797 C C . LEU A 1 104 ? -0.552 -1.583 -11.145 1.00 88.69 104 LEU A C 1
ATOM 799 O O . LEU A 1 104 ? -1.119 -2.669 -11.027 1.00 88.69 104 LEU A O 1
ATOM 803 N N . ILE A 1 105 ? -1.097 -0.456 -10.706 1.00 87.62 105 ILE A N 1
ATOM 804 C CA . ILE A 1 105 ? -2.456 -0.351 -10.176 1.00 87.62 105 ILE A CA 1
ATOM 805 C C . ILE A 1 105 ? -3.407 -0.115 -11.340 1.00 87.62 105 ILE A C 1
ATOM 807 O O . ILE A 1 105 ? -3.247 0.858 -12.076 1.00 87.62 105 ILE A O 1
ATOM 811 N N . VAL A 1 106 ? -4.407 -0.979 -11.484 1.00 86.62 106 VAL A N 1
ATOM 812 C CA . VAL A 1 106 ? -5.426 -0.897 -12.538 1.00 86.62 106 VAL A CA 1
ATOM 813 C C . VAL A 1 106 ? -6.824 -0.950 -11.925 1.00 86.62 106 VAL A C 1
ATOM 815 O O . VAL A 1 106 ? -7.022 -1.400 -10.793 1.00 86.62 106 VAL A O 1
ATOM 818 N N . GLN A 1 107 ? -7.827 -0.481 -12.666 1.00 79.44 107 GLN A N 1
ATOM 819 C CA . GLN A 1 107 ? -9.218 -0.668 -12.261 1.00 79.44 107 GLN A CA 1
ATOM 820 C C . GLN A 1 107 ? -9.561 -2.152 -12.296 1.00 79.44 107 GLN A C 1
ATOM 822 O O . GLN A 1 107 ? -9.270 -2.835 -13.280 1.00 79.44 107 GLN A O 1
ATOM 827 N N . THR A 1 108 ? -10.243 -2.642 -11.259 1.00 70.25 108 THR A N 1
ATOM 828 C CA . THR A 1 108 ? -10.886 -3.947 -11.373 1.00 70.25 108 THR A CA 1
ATOM 829 C C . THR A 1 108 ? -12.090 -3.772 -12.304 1.00 70.25 108 THR A C 1
ATOM 831 O O . THR A 1 108 ? -13.145 -3.260 -11.925 1.00 70.25 108 THR A O 1
ATOM 834 N N . ASN A 1 109 ? -11.916 -4.092 -13.589 1.00 53.38 109 ASN A N 1
ATOM 835 C CA . ASN A 1 109 ? -13.050 -4.264 -14.491 1.00 53.38 109 ASN A CA 1
ATOM 836 C C . ASN A 1 109 ? -13.755 -5.533 -14.024 1.00 53.38 109 ASN A C 1
ATOM 838 O O . ASN A 1 109 ? -13.260 -6.639 -14.225 1.00 53.38 109 ASN A O 1
ATOM 842 N N . ASN A 1 110 ? -14.854 -5.352 -13.297 1.00 48.03 110 ASN A N 1
ATOM 843 C CA . ASN A 1 110 ? -15.609 -6.420 -12.665 1.00 48.03 110 ASN A CA 1
ATOM 844 C C . ASN A 1 110 ? -15.956 -7.512 -13.696 1.00 48.03 110 AS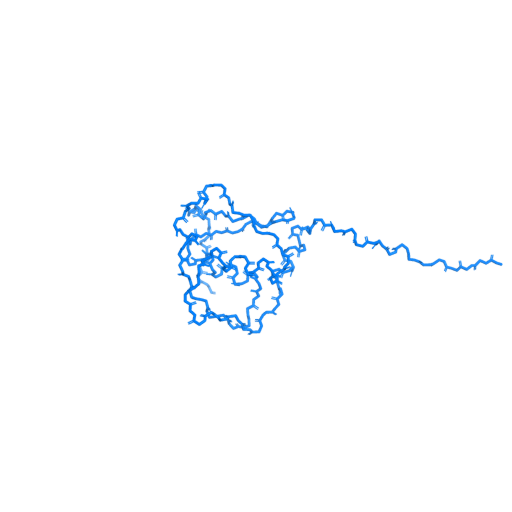N A C 1
ATOM 846 O O . ASN A 1 110 ? -16.827 -7.331 -14.544 1.00 48.03 110 ASN A O 1
ATOM 850 N N . GLY A 1 111 ? -15.214 -8.619 -13.635 1.00 41.25 111 GLY A N 1
ATOM 851 C CA . GLY A 1 111 ? -15.325 -9.741 -14.563 1.00 41.25 111 GLY A CA 1
ATOM 852 C C . GLY A 1 111 ? -14.540 -10.998 -14.170 1.00 41.25 111 GLY A C 1
ATOM 853 O O . GLY A 1 111 ? -14.710 -12.023 -14.824 1.00 41.25 111 GLY A O 1
ATOM 854 N N . ALA A 1 112 ? -13.719 -10.991 -13.109 1.00 40.50 112 ALA A N 1
ATOM 855 C CA . ALA A 1 112 ? -13.001 -12.195 -12.689 1.00 40.50 112 ALA A CA 1
ATOM 856 C C . ALA A 1 112 ? -12.840 -12.319 -11.162 1.00 40.50 112 ALA A C 1
ATOM 858 O O . ALA A 1 112 ? -12.153 -11.522 -10.536 1.00 40.50 112 ALA A O 1
ATOM 859 N N . ALA A 1 113 ? -13.420 -13.411 -10.638 1.00 41.25 113 ALA A N 1
ATOM 860 C CA . ALA A 1 113 ? -13.312 -14.002 -9.295 1.00 41.25 113 ALA A CA 1
ATOM 861 C C . ALA A 1 113 ? -14.079 -13.257 -8.178 1.00 41.25 113 ALA A C 1
ATOM 863 O O . ALA A 1 113 ? -13.600 -12.290 -7.617 1.00 41.25 113 ALA A O 1
ATOM 864 N N . SER A 1 114 ? -15.280 -13.661 -7.747 1.00 45.84 114 SER A N 1
ATOM 865 C CA . SER A 1 114 ? -15.691 -15.032 -7.398 1.00 45.84 114 SER A CA 1
ATOM 866 C C . SER A 1 114 ? -14.581 -15.811 -6.684 1.00 45.84 114 SER A C 1
ATOM 868 O O . SER A 1 114 ? -14.034 -16.768 -7.225 1.00 45.84 114 SER A O 1
ATOM 870 N N . ARG A 1 115 ? -14.260 -15.429 -5.447 1.00 42.94 115 ARG A N 1
ATOM 871 C CA . ARG A 1 115 ? -13.789 -16.382 -4.433 1.00 42.94 115 ARG A CA 1
ATOM 872 C C . ARG A 1 115 ? -14.849 -16.451 -3.347 1.00 42.94 115 ARG A C 1
ATOM 874 O O . ARG A 1 115 ? -14.902 -15.626 -2.446 1.00 42.94 115 ARG A O 1
ATOM 881 N N . GLY A 1 116 ? -15.767 -17.393 -3.550 1.00 31.20 116 GLY A N 1
ATOM 882 C CA . GLY A 1 116 ? -16.864 -17.668 -2.637 1.00 31.20 116 GLY A CA 1
ATOM 883 C C . GLY A 1 116 ? -16.393 -18.196 -1.277 1.00 31.20 116 GLY A C 1
ATOM 884 O O . GLY A 1 116 ? -15.237 -18.600 -1.132 1.00 31.20 116 GLY A O 1
ATOM 885 N N . PRO A 1 117 ? -17.299 -18.229 -0.291 1.00 49.34 117 PRO A N 1
ATOM 886 C CA . PRO A 1 117 ? -17.063 -18.923 0.962 1.00 49.34 117 PRO A CA 1
ATOM 887 C C . PRO A 1 117 ? -17.076 -20.436 0.705 1.00 49.34 117 PRO A C 1
ATOM 889 O O . PRO A 1 117 ? -17.982 -20.946 0.040 1.00 49.34 117 PRO A O 1
ATOM 892 N N . ARG A 1 118 ? -16.091 -21.161 1.232 1.00 41.81 118 ARG A N 1
ATOM 893 C CA . ARG A 1 118 ? -16.222 -22.586 1.556 1.00 41.81 118 ARG A CA 1
ATOM 894 C C . ARG A 1 118 ? -15.561 -22.849 2.893 1.00 41.81 118 ARG A C 1
ATOM 896 O O . ARG A 1 118 ? -14.426 -22.358 3.073 1.00 41.81 118 ARG A O 1
#

Mean predicted aligned error: 11.22 Å

Radius of gyration: 18.16 Å; Cα contacts (8 Å, |Δi|>4): 177; chains: 1; bounding box: 68×35×30 Å

=== Feature glossary ===
The record interleaves many kinds of information about one protein. Here is each kind framed as the question it answers.

Q: What does the local fold look like, residue by residue?
A: The Foldseek 3Di string encodes local tertiary geometry as a 20-letter alphabet — one character per residue — derived from the relative positions of nearby Cα atoms. Unlike the amino-acid sequence, 3Di is a direct function of the 3D structure, so two proteins with the same fold have similar 3Di strings even at low sequence identity.

Q: Which residues are in helices, strands, or loops?
A: The SS8 string is DSSP's per-residue secondary-structure call. α-helix (H) means an i→i+4 H-bond ladder; β-strand (E) means the residue participates in a β-sheet; 3₁₀ (G) and π (I) are tighter and wider helices; T/S are turns/bends; '-' is loop.

Q: How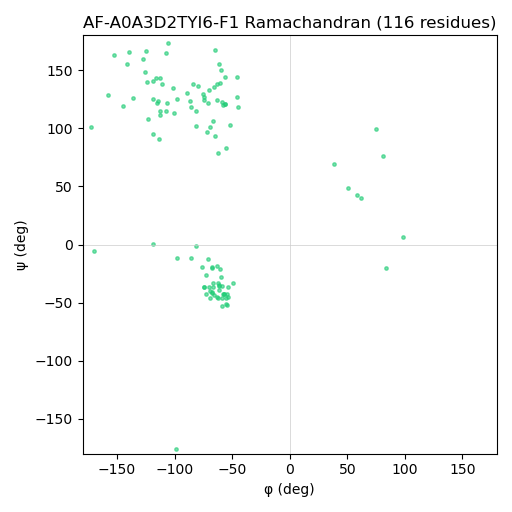 big and how compact is the whole molecule?
A: Radius of gyration (Rg) is the root-mean-square distance of Cα atoms from their centroid — a single number for overall size and compactness. A globular domain of N residues has Rg ≈ 2.2·N^0.38 Å; an extended or disordered chain has a much larger Rg. The Cα contact count is the number of residue pairs whose Cα atoms are within 8 Å and are more than four positions apart in sequence — a standard proxy for tertiary packing density. The bounding box is the smallest axis-aligned box enclosing all Cα atoms.

Q: Where is each backbone atom in 3D?
A: Structure coordinates are given as an mmCIF _atom_site loop: one row per atom with element, residue name, chain id, sequence number, and x/y/z position in Å. Only the four main-chain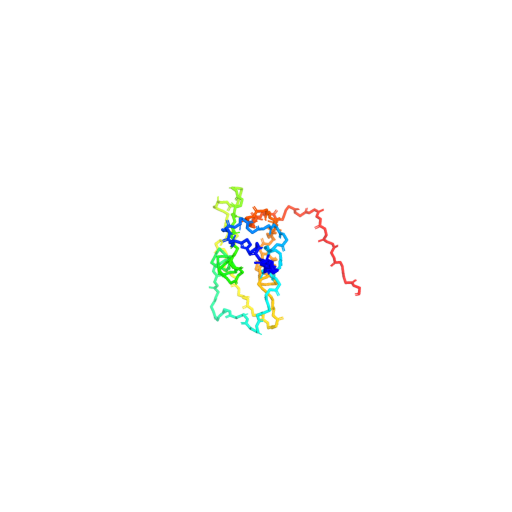 atoms per residue are included here; side chains are omitted to keep the record compact.

Q: What is the amino-acid chain?
A: Primary structure: the covalent order of the twenty standard amino acids along the backbone. Two proteins with the same sequence will (almost always) fold to the same structure; two with 30% identity often share a fold but not the details.

Q: What if only a Cα trace is available?
A: Three-state secondary structure (P-SEA) collapses the eight DSSP classes into helix (a), strand (b), and coil (c). P-SEA assigns these from Cα geometry alone — distances and angles — without requiring backbone oxygens, so it works on any Cα trace.

Q: What family and function is it annotated with?
A: Database cross-references. InterPro integrates a dozen domain/family signature databases into unified entries with residue-range hits. GO terms attach function/process/location labels with evidence codes. CATH codes position the fold in a four-level structural taxonomy. Organism is the NCBI-taxonomy species name.

Q: How confident is the AlphaFold model at each residue?
A: pLDDT is the predicted lDDT-Cα score: AlphaFold's confidence that the local environment of each residue (all inter-atomic distances within 15 Å) is correctly placed. It is a per-residue number between 0 and 100, with higher meaning more reliable.

Q: How mobile is each atom in the crystal?
A: B-factor (Debye–Waller factor) reflects atomic displacement in the crystal lattice. It is an experimental observable (units Å²), not a prediction; low values mean the atom is pinned down, high values mean it moves or is heterogeneous across the crystal.

Q: Which residues are buried vs exposed?
A: SASA measures how much of the protein is reachable by solvent. It is computed by rolling a water-sized probe over the atomic surface and summing the exposed area (Å²). Per-residue SASA distinguishes core (buried, low SASA) from surface (exposed, high SASA) residues; total SASA is a whole-molecule size measure.

Q: What do the diagnostic plots show?
A: Plot images: a contact map (which residues are close in 3D, as an N×N binary image), a Ramachandran scatter (backbone torsion angles, revealing secondary-structure composition at a glance), and — for AlphaFold structures — a PAE heatmap (pairwise prediction confidence).

Q: What known structures does this most resemble?
A: The Foldseek neighbor list gives the closest experimentally determined structures in the PDB, ranked by structural alignment. TM-score near 1 means near-identical fold; near 0.3 means only rough topology match. This is how one finds what a novel AlphaFold prediction most resembles in the solved-structure universe.

Q: Are the domains correctly placed relative to each other?
A: Predicted aligned error is AlphaFold's pairwise confidence. Unlike pLDDT (per-residue), PAE is per-residue-pair and captures whether two parts of the structure are correctly placed relative to each other. Units are ångströms of expected positional error.

Q: What do the rendered images show?
A: Structure images are PyMOL renders from six orthogonal camera directions. Cartoon representation draws helices as coils and strands as arrows; sticks shows the backbone as bonds; surface shows the solvent-excluded envelope. Rainbow coloring maps sequence position to hue (blue→red, N→C); chain coloring assigns a distinct color per polypeptide.

Q: What are the backbone torsion angles?
A: φ (phi) and ψ (psi) are the two rotatable backbone dihedrals per residue: φ is the C(i-1)–N–Cα–C torsion, ψ is the N–Cα–C–N(i+1) torsion, both in degrees on (−180°, 180°]. α-helical residues cluster near (−60°, −45°); β-strand residues near (−120°, +130°). A Ramachandran plot is simply a scatter of (φ, ψ) for every residue.